Protein AF-A0A2N8TSL5-F1 (afdb_monomer_lite)

Organism: NCBI:txid2070367

pLDDT: mean 89.84, std 8.88, range [56.16, 98.0]

Radius of gyration: 15.35 Å; chains: 1; bounding box: 27×28×45 Å

InterPro domains:
  IPR032710 NTF2-like domain superfamily [SSF54427] (6-52)

Sequence (59 aa):
MRSSPEYEVHGTSAVTGRPYDNRFVSVVTVRDRKVTHWRDYRDLIAAFDAQGRPQHRPS

Secondary structure (DSSP, 8-state):
-EE--EEEEEEE-TTT--EEEEEEEEEEEEETTEEEEEEEEE-HHHHHHHTTPPP----

Structure (mmCIF, N/CA/C/O backbone):
data_AF-A0A2N8TSL5-F1
#
_entry.id   AF-A0A2N8TSL5-F1
#
loop_
_atom_site.group_PDB
_atom_site.id
_atom_site.type_symbol
_atom_site.label_atom_id
_atom_site.label_alt_id
_atom_site.label_comp_id
_atom_site.label_asym_id
_atom_site.label_entity_id
_atom_site.label_seq_id
_atom_site.pdbx_PDB_ins_code
_atom_site.Cartn_x
_atom_site.Cartn_y
_atom_site.Cartn_z
_atom_site.occupancy
_atom_site.B_iso_or_equiv
_atom_site.auth_seq_id
_atom_site.auth_comp_id
_atom_site.auth_asym_id
_atom_site.auth_atom_id
_atom_site.pdbx_PDB_model_num
ATOM 1 N N . MET A 1 1 ? -13.603 -1.136 16.089 1.00 84.94 1 MET A N 1
ATOM 2 C CA . MET A 1 1 ? -14.281 -1.072 14.773 1.00 84.94 1 MET A CA 1
ATOM 3 C C . MET A 1 1 ? -13.302 -1.502 13.690 1.00 84.94 1 MET A C 1
ATOM 5 O O . MET A 1 1 ? -12.122 -1.185 13.812 1.00 84.94 1 MET A O 1
ATOM 9 N N . ARG A 1 2 ? -13.758 -2.251 12.680 1.00 84.50 2 ARG A N 1
ATOM 10 C CA . ARG A 1 2 ? -12.956 -2.643 11.511 1.00 84.50 2 ARG A CA 1
ATOM 11 C C . ARG A 1 2 ? -13.577 -1.992 10.280 1.00 84.50 2 ARG A C 1
ATOM 13 O O . ARG A 1 2 ? -14.776 -2.144 10.081 1.00 84.50 2 ARG A O 1
ATOM 20 N N . SER A 1 3 ? -12.765 -1.308 9.486 1.00 82.62 3 SER A N 1
ATOM 21 C CA . SER A 1 3 ? -13.183 -0.661 8.240 1.00 82.62 3 SER A CA 1
ATOM 22 C C . SER A 1 3 ? -12.341 -1.181 7.082 1.00 82.62 3 SER A C 1
ATOM 24 O O . SER A 1 3 ? -11.172 -1.528 7.279 1.00 82.62 3 SER A O 1
ATOM 26 N N . SER A 1 4 ? -12.930 -1.237 5.889 1.00 80.94 4 SER A N 1
ATOM 27 C CA . SER A 1 4 ? -12.248 -1.704 4.682 1.00 80.94 4 SER A CA 1
ATOM 28 C C . SER A 1 4 ? -12.471 -0.754 3.507 1.00 80.94 4 SER A C 1
ATOM 30 O O . SER A 1 4 ? -13.403 -0.978 2.742 1.00 80.94 4 SER A O 1
ATOM 32 N N . PRO A 1 5 ? -11.701 0.344 3.399 1.00 82.25 5 PRO A N 1
ATOM 33 C CA . PRO A 1 5 ? -11.788 1.226 2.243 1.00 82.25 5 PRO A CA 1
ATOM 34 C C . PRO A 1 5 ? -11.204 0.555 0.996 1.00 82.25 5 PRO A C 1
ATOM 36 O O . PRO A 1 5 ? -10.210 -0.171 1.075 1.00 82.25 5 PRO A O 1
ATOM 39 N N . GLU A 1 6 ? -11.802 0.859 -0.150 1.00 87.56 6 GLU A N 1
ATOM 40 C CA . GLU A 1 6 ? -11.304 0.491 -1.473 1.00 87.56 6 GLU A CA 1
ATOM 41 C C . GLU A 1 6 ? -10.907 1.764 -2.218 1.00 87.56 6 GLU A C 1
ATOM 43 O O . GLU A 1 6 ? -11.611 2.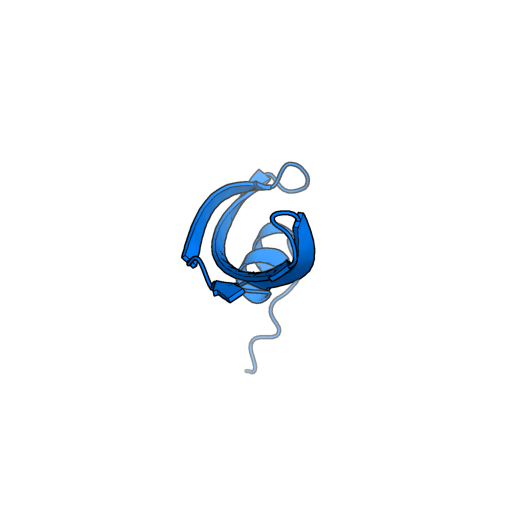773 -2.133 1.00 87.56 6 GLU A O 1
ATOM 48 N N . TYR A 1 7 ? -9.777 1.734 -2.918 1.00 88.19 7 TYR A N 1
ATOM 49 C CA . TYR A 1 7 ? -9.301 2.873 -3.701 1.00 88.19 7 TYR A CA 1
ATOM 50 C C . TYR A 1 7 ? -8.381 2.426 -4.836 1.00 88.19 7 TYR A C 1
ATOM 52 O O . TYR A 1 7 ? -7.818 1.331 -4.811 1.00 88.19 7 TYR A O 1
ATOM 60 N N . GLU A 1 8 ? -8.215 3.290 -5.829 1.00 90.50 8 GLU A N 1
ATOM 61 C CA . GLU A 1 8 ? -7.329 3.071 -6.970 1.00 90.50 8 GLU A CA 1
ATOM 62 C C . GLU A 1 8 ? -6.150 4.045 -6.914 1.00 90.50 8 GLU A C 1
ATOM 64 O O . GLU A 1 8 ? -6.263 5.168 -6.414 1.00 90.50 8 GLU A O 1
ATOM 69 N N . VAL A 1 9 ? -4.995 3.590 -7.391 1.00 88.25 9 VAL A N 1
ATOM 70 C CA . VAL A 1 9 ? -3.791 4.401 -7.554 1.00 88.25 9 VAL A CA 1
ATOM 71 C C . VAL A 1 9 ? -3.353 4.294 -9.001 1.00 88.25 9 VAL A C 1
ATOM 73 O O . VAL A 1 9 ? -3.121 3.193 -9.497 1.00 88.25 9 VAL A O 1
ATOM 76 N N . HIS A 1 10 ? -3.188 5.453 -9.625 1.00 93.50 10 HIS A N 1
ATOM 77 C CA . HIS A 1 10 ? -2.681 5.601 -10.980 1.00 93.50 10 HIS A CA 1
ATOM 78 C C . HIS A 1 10 ? -1.395 6.410 -10.933 1.00 93.50 10 HIS A C 1
ATOM 80 O O . HIS A 1 10 ? -1.308 7.424 -10.234 1.00 93.50 10 HIS A O 1
ATOM 86 N N . GLY A 1 11 ? -0.386 5.976 -11.674 1.00 92.06 11 GLY A N 1
ATOM 87 C CA . GLY A 1 11 ? 0.866 6.704 -11.748 1.00 92.06 11 GLY A CA 1
ATOM 88 C C . GLY A 1 11 ? 1.885 6.034 -12.644 1.00 92.06 11 GLY A C 1
ATOM 89 O O . GLY A 1 11 ? 1.580 5.124 -13.409 1.00 92.06 11 GLY A O 1
ATOM 90 N N . THR A 1 12 ? 3.123 6.488 -12.515 1.00 95.38 12 THR A N 1
ATOM 91 C CA . THR A 1 12 ? 4.249 5.981 -13.293 1.00 95.38 12 THR A CA 1
ATOM 92 C C . THR A 1 12 ? 5.321 5.480 -12.340 1.00 95.38 12 THR A C 1
ATOM 94 O O . THR A 1 12 ? 5.700 6.169 -11.392 1.00 95.38 12 THR A O 1
ATOM 97 N N . SER A 1 13 ? 5.825 4.272 -12.585 1.00 93.06 13 SER A N 1
ATOM 98 C CA . SER A 1 13 ? 6.949 3.706 -11.848 1.00 93.06 13 SER A CA 1
ATOM 99 C C . SER A 1 13 ? 8.179 4.591 -12.012 1.00 93.06 13 SER A C 1
ATOM 101 O O . SER A 1 13 ? 8.699 4.742 -13.115 1.00 93.06 13 SER A O 1
ATOM 103 N N . ALA A 1 14 ? 8.691 5.128 -10.906 1.00 93.19 14 ALA A N 1
ATOM 104 C CA . ALA A 1 14 ? 9.899 5.951 -10.921 1.00 93.19 14 ALA A CA 1
ATOM 105 C C . ALA A 1 14 ? 11.153 5.174 -11.370 1.00 93.19 14 ALA A C 1
ATOM 107 O O . ALA A 1 14 ? 12.119 5.775 -11.824 1.00 93.19 14 ALA A O 1
ATOM 108 N N . VAL A 1 15 ? 11.144 3.842 -11.244 1.00 92.88 15 VAL A N 1
ATOM 109 C CA . VAL A 1 15 ? 12.295 2.987 -11.575 1.00 92.88 15 VAL A CA 1
ATOM 110 C C . VAL A 1 15 ? 12.323 2.624 -13.059 1.00 92.88 15 VAL A C 1
ATOM 112 O O . VAL A 1 15 ? 13.392 2.550 -13.653 1.00 92.88 15 VAL A O 1
ATOM 115 N N . THR A 1 16 ? 11.160 2.362 -13.660 1.00 95.69 16 THR A N 1
ATOM 116 C CA . THR A 1 16 ? 11.070 1.794 -15.018 1.00 95.69 16 THR A CA 1
ATOM 117 C C . THR A 1 16 ? 10.371 2.705 -16.022 1.00 95.69 16 THR A C 1
ATOM 119 O O . THR A 1 16 ? 10.360 2.393 -17.209 1.00 95.69 16 THR A O 1
ATOM 122 N N . GLY A 1 17 ? 9.723 3.781 -15.564 1.00 95.31 17 GLY A N 1
ATOM 123 C CA . GLY A 1 17 ? 8.868 4.632 -16.391 1.00 95.31 17 GLY A CA 1
ATOM 124 C C . GLY A 1 17 ? 7.562 3.969 -16.846 1.00 95.31 17 GLY A C 1
ATOM 125 O O . GLY A 1 17 ? 6.806 4.579 -17.597 1.00 95.31 17 GLY A O 1
ATOM 126 N N . ARG A 1 18 ? 7.277 2.729 -16.425 1.00 94.75 18 ARG A N 1
ATOM 127 C CA . ARG A 1 18 ? 6.053 2.012 -16.812 1.00 94.75 18 ARG A CA 1
ATOM 128 C C . ARG A 1 18 ? 4.835 2.536 -16.046 1.00 94.75 18 ARG A C 1
ATOM 130 O O . ARG A 1 18 ? 4.996 2.908 -14.880 1.00 94.75 18 ARG A O 1
ATOM 137 N N . PRO A 1 19 ? 3.633 2.530 -16.650 1.00 94.38 19 PRO A N 1
ATOM 138 C CA . PRO A 1 19 ? 2.411 2.846 -15.924 1.00 94.38 19 PRO A CA 1
ATOM 139 C C . PRO A 1 19 ? 2.219 1.873 -14.759 1.00 94.38 19 PRO A C 1
ATOM 141 O O . PRO A 1 19 ? 2.622 0.708 -14.812 1.00 94.38 19 PRO A O 1
ATOM 144 N N . TYR A 1 20 ? 1.635 2.386 -13.690 1.00 93.88 20 TYR A N 1
ATOM 145 C CA . TYR A 1 20 ? 1.316 1.657 -12.482 1.00 93.88 20 TYR A CA 1
ATOM 146 C C . TYR A 1 20 ? -0.116 1.997 -12.075 1.00 93.88 20 TYR A C 1
ATOM 148 O O . TYR A 1 20 ? -0.364 2.966 -11.359 1.00 93.88 20 TYR A O 1
ATOM 156 N N . ASP A 1 21 ? -1.034 1.170 -12.561 1.00 92.38 21 ASP A N 1
ATOM 157 C CA . ASP A 1 21 ? -2.457 1.219 -12.253 1.00 92.38 21 ASP A CA 1
ATOM 158 C C . ASP A 1 21 ? -2.784 0.058 -11.319 1.00 92.38 21 ASP A C 1
ATOM 160 O O . ASP A 1 21 ? -2.576 -1.104 -11.666 1.00 92.38 21 ASP A O 1
ATOM 164 N N . ASN A 1 22 ? -3.232 0.351 -10.100 1.00 92.69 22 ASN A N 1
ATOM 165 C CA . ASN A 1 22 ? -3.484 -0.683 -9.102 1.00 92.69 22 ASN A CA 1
ATOM 166 C C . ASN A 1 22 ? -4.701 -0.354 -8.242 1.00 92.69 22 ASN A C 1
ATOM 168 O O . ASN A 1 22 ? -4.910 0.791 -7.843 1.00 92.69 22 ASN A O 1
ATOM 172 N N . ARG A 1 23 ? -5.458 -1.392 -7.896 1.00 90.56 23 ARG A N 1
ATOM 173 C CA . ARG A 1 23 ? -6.570 -1.327 -6.957 1.00 90.56 23 ARG A CA 1
ATOM 174 C C . ARG A 1 23 ? -6.144 -1.858 -5.598 1.00 90.56 23 ARG A C 1
ATOM 176 O O . ARG A 1 23 ? -5.603 -2.956 -5.480 1.00 90.56 23 ARG A O 1
ATOM 183 N N . PHE A 1 24 ? -6.451 -1.087 -4.567 1.00 91.50 24 PHE A N 1
ATOM 184 C CA . PHE A 1 24 ? -6.148 -1.396 -3.185 1.00 91.50 24 PHE A CA 1
ATOM 185 C C . PHE A 1 24 ? -7.417 -1.612 -2.370 1.00 91.50 24 PHE A C 1
ATOM 187 O O . PHE A 1 24 ? -8.436 -0.947 -2.559 1.00 91.50 24 PHE A O 1
ATOM 194 N N . VAL A 1 25 ? -7.304 -2.510 -1.400 1.00 93.94 25 VAL A N 1
ATOM 195 C CA . VAL A 1 25 ? -8.224 -2.617 -0.273 1.00 93.94 25 VAL A CA 1
ATOM 196 C C . VAL A 1 25 ? -7.394 -2.549 0.996 1.00 93.94 25 VAL A C 1
ATOM 198 O O . VAL A 1 25 ? -6.589 -3.446 1.260 1.00 93.94 25 VAL A O 1
ATOM 201 N N . SER A 1 26 ? -7.602 -1.518 1.810 1.00 92.62 26 SER A N 1
ATOM 202 C CA . SER A 1 26 ? -7.028 -1.498 3.156 1.00 92.62 26 SER A CA 1
ATOM 203 C C . SER A 1 26 ? -7.985 -2.160 4.133 1.00 92.62 26 SER A C 1
ATOM 205 O O . SER A 1 26 ? -9.201 -2.100 3.997 1.00 92.62 26 SER A O 1
ATOM 207 N N . VAL A 1 27 ? -7.451 -2.774 5.176 1.00 95.31 27 VAL A N 1
ATOM 208 C CA . VAL A 1 27 ? -8.194 -3.218 6.350 1.00 95.31 27 VAL A CA 1
ATOM 209 C C . VAL A 1 27 ? -7.598 -2.516 7.553 1.00 95.31 27 VAL A C 1
ATOM 211 O O . VAL A 1 27 ? -6.459 -2.789 7.935 1.00 95.31 27 VAL A O 1
ATOM 214 N N . VAL A 1 28 ? -8.394 -1.652 8.176 1.00 96.44 28 VAL A N 1
ATOM 215 C CA . VAL A 1 28 ? -7.969 -0.848 9.321 1.00 96.44 28 VAL A CA 1
ATOM 216 C C . VAL A 1 28 ? -8.778 -1.246 10.550 1.00 96.44 28 VAL A C 1
ATOM 218 O O . VAL A 1 28 ? -10.011 -1.224 10.539 1.00 96.44 28 VAL A O 1
ATOM 221 N N . THR A 1 29 ? -8.086 -1.597 11.633 1.00 97.25 29 THR A N 1
ATOM 222 C CA . THR A 1 29 ? -8.698 -1.861 12.942 1.00 97.25 29 THR A CA 1
ATOM 223 C C . THR A 1 29 ? -8.446 -0.683 13.868 1.00 97.25 29 THR A C 1
ATOM 225 O O . THR A 1 29 ? -7.305 -0.417 14.253 1.00 97.25 29 THR A O 1
ATOM 228 N N . VAL A 1 30 ? -9.523 -0.021 14.288 1.00 97.06 30 VAL A N 1
ATOM 229 C CA . VAL A 1 30 ? -9.486 1.114 15.217 1.00 97.06 30 VAL A CA 1
ATOM 230 C C . VAL A 1 30 ? -9.973 0.688 16.603 1.00 97.06 30 VAL A C 1
ATOM 232 O O . VAL A 1 30 ? -11.040 0.071 16.731 1.00 97.06 30 VAL A O 1
ATOM 235 N N . ARG A 1 31 ? -9.200 1.044 17.637 1.00 97.12 31 ARG A N 1
ATOM 236 C CA . ARG A 1 31 ? -9.539 0.921 19.067 1.00 97.12 31 ARG A CA 1
ATOM 237 C C . ARG A 1 31 ? -9.184 2.231 19.767 1.00 97.12 31 ARG A C 1
ATOM 239 O O . ARG A 1 31 ? -8.157 2.814 19.444 1.00 97.12 31 ARG A O 1
ATOM 246 N N . ASP A 1 32 ? -10.046 2.724 20.651 1.00 97.19 32 ASP A N 1
ATOM 247 C CA . ASP A 1 32 ? -9.825 3.968 21.412 1.00 97.19 32 ASP A CA 1
ATOM 248 C C . ASP A 1 32 ? -9.407 5.165 20.542 1.00 97.19 32 ASP A C 1
ATOM 250 O O . ASP A 1 32 ? -8.516 5.943 20.881 1.00 97.19 32 ASP A O 1
ATOM 254 N N . ARG A 1 33 ? -10.051 5.286 19.371 1.00 95.38 33 ARG A N 1
ATOM 255 C CA . ARG A 1 33 ? -9.764 6.304 18.343 1.00 95.38 33 ARG A CA 1
ATOM 256 C C . ARG A 1 33 ? -8.328 6.269 17.790 1.00 95.38 33 ARG A C 1
ATOM 258 O O . ARG A 1 33 ? -7.873 7.254 17.219 1.00 95.38 33 ARG A O 1
ATOM 265 N N . LYS A 1 34 ? -7.627 5.138 17.913 1.00 96.56 34 LYS A N 1
ATOM 266 C CA . LYS A 1 34 ? -6.297 4.887 17.340 1.00 96.56 34 LYS A CA 1
ATOM 267 C C . LYS A 1 34 ? -6.331 3.709 16.371 1.00 96.56 34 LY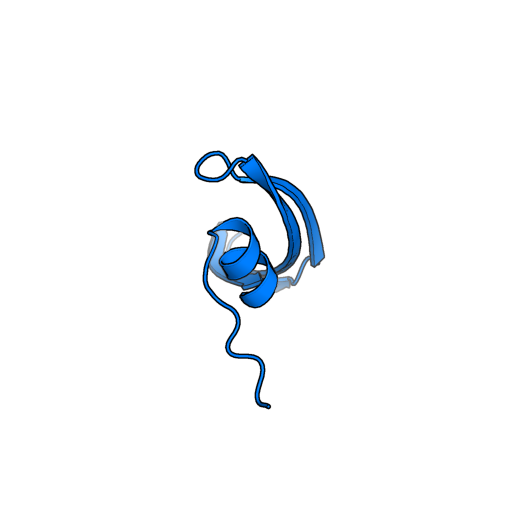S A C 1
ATOM 269 O O . LYS A 1 34 ? -7.001 2.705 16.621 1.00 96.56 34 LYS A O 1
ATOM 274 N N . VAL A 1 35 ? -5.581 3.808 15.274 1.00 96.81 35 VAL A N 1
ATOM 275 C CA . VAL A 1 35 ? -5.320 2.665 14.388 1.00 96.81 35 VAL A CA 1
ATOM 276 C C . VAL A 1 35 ? -4.384 1.707 15.115 1.00 96.81 35 VAL A C 1
ATOM 278 O O . VAL A 1 35 ? -3.300 2.089 15.536 1.00 96.81 35 VAL A O 1
ATOM 281 N N . THR A 1 36 ? -4.819 0.464 15.281 1.00 98.00 36 THR A N 1
ATOM 282 C CA . THR A 1 36 ? -4.039 -0.582 15.964 1.00 98.00 36 THR A CA 1
ATOM 283 C C . THR A 1 36 ? -3.526 -1.642 15.005 1.00 98.00 36 THR A C 1
ATOM 285 O O . THR A 1 36 ? -2.532 -2.292 15.296 1.00 98.00 36 THR A O 1
ATOM 288 N N . HIS A 1 37 ? -4.204 -1.828 13.870 1.00 96.94 37 HIS A N 1
ATOM 289 C CA . HIS A 1 37 ? -3.767 -2.716 12.801 1.00 96.94 37 HIS A CA 1
ATOM 290 C C . HIS A 1 37 ? -4.127 -2.099 11.457 1.00 96.94 37 HIS A C 1
ATOM 292 O O . HIS A 1 37 ? -5.225 -1.561 11.298 1.00 96.94 37 HIS A O 1
ATOM 298 N N . TRP A 1 38 ? -3.219 -2.247 10.502 1.00 96.88 38 TRP A N 1
ATOM 299 C CA . TRP A 1 38 ? -3.383 -1.855 9.111 1.00 96.88 38 TRP A CA 1
ATOM 300 C C . TRP A 1 38 ? -2.858 -3.002 8.249 1.00 96.88 38 TRP A C 1
ATOM 302 O O . TRP A 1 38 ? -1.759 -3.502 8.488 1.00 96.88 38 TRP A O 1
ATOM 312 N N . ARG A 1 39 ? -3.646 -3.449 7.272 1.00 96.31 39 ARG A N 1
ATOM 313 C CA . ARG A 1 39 ? -3.189 -4.348 6.203 1.00 96.31 39 ARG A CA 1
ATOM 314 C C . ARG A 1 39 ? -3.652 -3.806 4.861 1.00 96.31 39 ARG A C 1
ATOM 316 O O . ARG A 1 39 ? -4.814 -3.434 4.768 1.00 96.31 39 ARG A O 1
ATOM 323 N N . ASP A 1 40 ? -2.786 -3.823 3.859 1.00 92.81 40 ASP A N 1
ATOM 324 C CA . ASP A 1 40 ? -3.146 -3.480 2.483 1.00 92.81 40 ASP A CA 1
ATOM 325 C C . ASP A 1 40 ? -3.113 -4.718 1.601 1.00 92.81 40 ASP A C 1
ATOM 327 O O . ASP A 1 40 ? -2.157 -5.496 1.625 1.00 92.81 40 ASP A O 1
ATOM 331 N N . TYR A 1 41 ? -4.159 -4.866 0.802 1.00 92.81 41 TYR A N 1
ATOM 332 C CA . TYR A 1 41 ? -4.240 -5.820 -0.289 1.00 92.81 41 TYR A CA 1
ATOM 333 C C . TYR A 1 41 ? -4.238 -5.038 -1.593 1.00 92.81 41 TYR A C 1
ATOM 335 O O . TYR A 1 41 ? -4.902 -4.011 -1.698 1.00 92.81 41 TYR A O 1
ATOM 343 N N . ARG A 1 42 ? -3.467 -5.508 -2.568 1.00 91.75 42 ARG A N 1
ATOM 344 C CA . ARG A 1 42 ? -3.272 -4.856 -3.865 1.00 91.75 42 ARG A CA 1
ATOM 345 C C . ARG A 1 42 ? -3.108 -5.903 -4.953 1.00 91.75 42 ARG A C 1
ATOM 347 O O . ARG A 1 42 ? -2.733 -7.037 -4.647 1.00 91.75 42 ARG A O 1
ATOM 354 N N . ASP A 1 43 ? -3.293 -5.509 -6.204 1.00 90.62 43 ASP A N 1
ATOM 355 C CA . ASP A 1 43 ? -2.922 -6.342 -7.343 1.00 90.62 43 ASP A CA 1
ATOM 356 C C . ASP A 1 43 ? -1.389 -6.439 -7.443 1.00 90.62 43 ASP A C 1
ATOM 358 O O . ASP A 1 43 ? -0.686 -5.466 -7.736 1.00 90.62 43 ASP A O 1
ATOM 362 N N . LEU A 1 44 ? -0.841 -7.616 -7.143 1.00 90.56 44 LEU A N 1
ATOM 363 C CA . LEU A 1 44 ? 0.601 -7.847 -7.211 1.00 90.56 44 LEU A CA 1
ATOM 364 C C . LEU A 1 44 ? 1.102 -7.996 -8.653 1.00 90.56 44 LEU A C 1
ATOM 366 O O . LEU A 1 4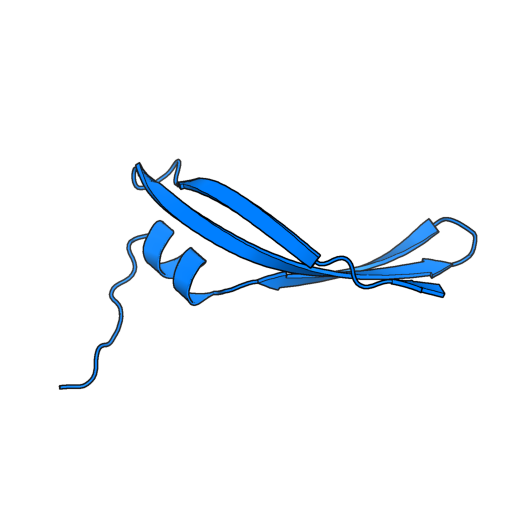4 ? 2.274 -7.713 -8.896 1.00 90.56 44 LEU A O 1
ATOM 370 N N . ILE A 1 45 ? 0.244 -8.378 -9.605 1.00 92.25 45 ILE A N 1
ATOM 371 C CA . ILE A 1 45 ? 0.612 -8.483 -11.023 1.00 92.25 45 ILE A CA 1
ATOM 372 C C . ILE A 1 45 ? 0.882 -7.082 -11.567 1.00 92.25 45 ILE A C 1
ATOM 374 O O . ILE A 1 45 ? 1.970 -6.838 -12.084 1.00 92.25 45 ILE A O 1
ATOM 378 N N . ALA A 1 46 ? -0.019 -6.127 -11.313 1.00 91.62 46 ALA A N 1
ATOM 379 C CA . ALA A 1 46 ? 0.190 -4.724 -11.675 1.00 91.62 46 ALA A CA 1
ATOM 380 C C . ALA A 1 46 ? 1.496 -4.147 -11.093 1.00 91.62 46 ALA A C 1
ATOM 382 O O . ALA A 1 46 ? 2.209 -3.379 -11.741 1.00 91.62 46 ALA A O 1
ATOM 383 N N . ALA A 1 47 ? 1.852 -4.540 -9.864 1.00 90.94 47 ALA A N 1
ATOM 384 C CA . ALA A 1 47 ? 3.112 -4.136 -9.244 1.00 90.94 47 ALA A CA 1
ATOM 385 C C . ALA A 1 47 ? 4.339 -4.750 -9.942 1.00 90.94 47 ALA A C 1
ATOM 387 O O . ALA A 1 47 ? 5.341 -4.065 -10.152 1.00 90.94 47 ALA A O 1
ATOM 388 N N . PHE A 1 48 ? 4.275 -6.029 -10.310 1.00 92.88 48 PHE A N 1
ATOM 389 C CA . PHE A 1 48 ? 5.353 -6.713 -11.021 1.00 92.88 48 PHE A CA 1
ATOM 390 C C . PHE A 1 48 ? 5.546 -6.177 -12.439 1.00 92.88 48 PHE A C 1
ATOM 392 O O . PHE A 1 48 ? 6.689 -5.973 -12.855 1.00 92.88 48 PHE A O 1
ATOM 399 N N . ASP A 1 49 ? 4.457 -5.864 -13.131 1.00 92.44 49 ASP A N 1
ATOM 400 C CA . ASP A 1 49 ? 4.475 -5.287 -14.474 1.00 92.44 49 ASP A CA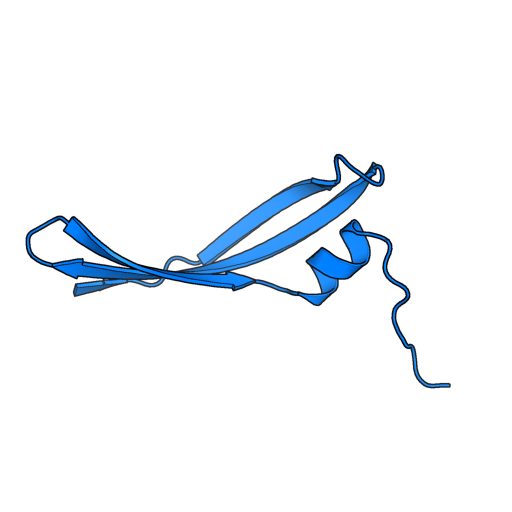 1
ATOM 401 C C . ASP A 1 49 ? 5.127 -3.910 -14.489 1.00 92.44 49 ASP A C 1
ATOM 403 O O . ASP A 1 49 ? 6.044 -3.657 -15.283 1.00 92.44 49 ASP A O 1
ATOM 407 N N . ALA A 1 50 ? 4.724 -3.054 -13.545 1.00 93.56 50 ALA A N 1
ATOM 408 C CA . ALA A 1 50 ? 5.332 -1.750 -13.329 1.00 93.56 50 ALA A CA 1
ATOM 409 C C . ALA A 1 50 ? 6.812 -1.861 -12.931 1.00 93.56 50 ALA A C 1
ATOM 411 O O . ALA A 1 50 ? 7.609 -0.982 -13.253 1.00 93.56 50 ALA A O 1
ATOM 412 N N . GLN A 1 51 ? 7.225 -2.952 -12.282 1.00 92.94 51 GLN A N 1
ATOM 413 C CA . GLN A 1 51 ? 8.630 -3.211 -11.958 1.00 92.94 51 GLN A CA 1
ATOM 414 C C . GLN A 1 51 ? 9.415 -3.887 -13.093 1.00 92.94 51 GLN A C 1
ATOM 416 O O . GLN A 1 51 ? 10.609 -4.140 -12.950 1.00 92.94 51 GLN A O 1
ATOM 421 N N . GLY A 1 52 ? 8.781 -4.160 -14.233 1.00 90.44 52 GLY A N 1
ATOM 422 C CA . GLY A 1 52 ? 9.468 -4.745 -15.378 1.00 90.44 52 GLY A CA 1
ATOM 423 C C . GLY A 1 52 ? 9.696 -6.248 -15.289 1.00 90.44 52 GLY A C 1
ATOM 424 O O . GLY A 1 52 ? 10.510 -6.771 -16.049 1.00 90.44 52 GLY A O 1
ATOM 425 N N . ARG A 1 53 ? 9.017 -6.952 -14.377 1.00 87.75 53 ARG A N 1
ATOM 426 C CA . ARG A 1 53 ? 9.224 -8.393 -14.222 1.00 87.75 53 ARG A CA 1
ATOM 427 C C . ARG A 1 53 ? 8.659 -9.155 -15.427 1.00 87.75 53 ARG A C 1
ATOM 429 O O . ARG A 1 53 ? 7.598 -8.789 -15.932 1.00 87.75 53 ARG A O 1
ATOM 436 N N . PRO A 1 54 ? 9.330 -10.225 -15.882 1.00 79.69 54 PRO A N 1
ATOM 437 C CA . PRO A 1 54 ? 8.772 -11.098 -16.902 1.00 79.69 54 PRO A CA 1
ATOM 438 C C . PRO A 1 54 ? 7.522 -11.789 -16.353 1.00 79.69 54 PRO A C 1
ATOM 440 O O . PRO A 1 54 ? 7.581 -12.447 -15.312 1.00 79.69 54 PRO A O 1
ATOM 443 N N . GLN A 1 55 ? 6.400 -11.670 -17.057 1.00 70.81 55 GLN A N 1
ATOM 444 C CA . GLN A 1 55 ? 5.242 -12.514 -16.791 1.00 70.81 55 GLN A CA 1
ATOM 445 C C . GLN A 1 55 ? 5.528 -13.895 -17.382 1.00 70.81 55 GLN A C 1
ATOM 447 O O . GLN A 1 55 ? 5.782 -14.016 -18.582 1.00 70.81 55 GLN A O 1
ATOM 452 N N . HIS A 1 56 ? 5.489 -14.945 -16.564 1.00 69.56 56 HIS A N 1
ATOM 453 C CA . HIS A 1 56 ? 5.516 -16.303 -17.092 1.00 69.56 56 HIS A CA 1
ATOM 454 C C . HIS A 1 56 ? 4.165 -16.586 -17.758 1.00 69.56 56 HIS A C 1
ATOM 456 O O . HIS A 1 56 ? 3.210 -16.992 -17.097 1.00 69.56 56 HIS A O 1
ATOM 462 N N . ARG A 1 57 ? 4.066 -16.323 -19.063 1.00 60.25 57 ARG A N 1
ATOM 463 C CA . ARG A 1 57 ? 2.911 -16.717 -19.871 1.00 60.25 57 ARG A CA 1
ATOM 464 C C . ARG A 1 57 ? 3.122 -18.179 -20.283 1.00 60.25 57 ARG A C 1
ATOM 466 O O . ARG A 1 57 ? 4.065 -18.430 -21.034 1.00 60.25 57 ARG A O 1
ATOM 473 N N . PRO A 1 58 ? 2.333 -19.142 -19.770 1.00 56.16 58 PRO A N 1
ATOM 474 C CA . PRO A 1 58 ? 2.441 -20.514 -20.242 1.00 56.16 58 PRO A CA 1
ATOM 475 C C . PRO A 1 58 ? 2.119 -20.560 -21.741 1.00 56.16 58 PRO A C 1
ATOM 477 O O . PRO A 1 58 ? 1.269 -19.803 -22.217 1.00 56.16 58 PRO A O 1
ATOM 480 N N . SER A 1 59 ? 2.896 -21.377 -22.454 1.00 65.94 59 SER A N 1
ATOM 481 C CA . SER A 1 59 ? 2.799 -21.621 -23.898 1.00 65.94 59 SER A CA 1
ATOM 482 C C . SER 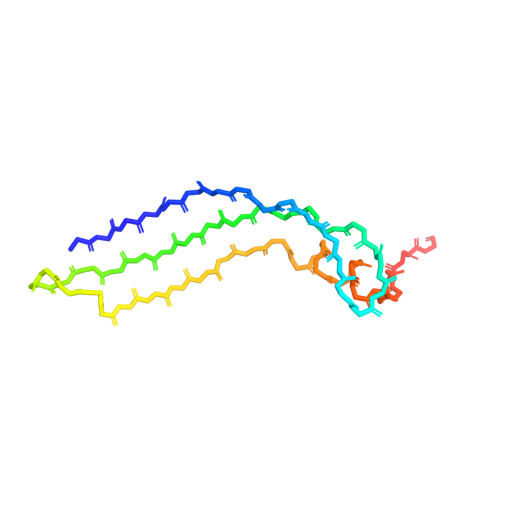A 1 59 ? 1.510 -22.339 -24.273 1.00 65.94 59 SER A C 1
ATOM 484 O O . SER A 1 59 ? 1.043 -23.154 -23.446 1.00 65.94 59 SER A O 1
#

Foldseek 3Di:
DKDKDKDWDWDAQPVQRHIQTK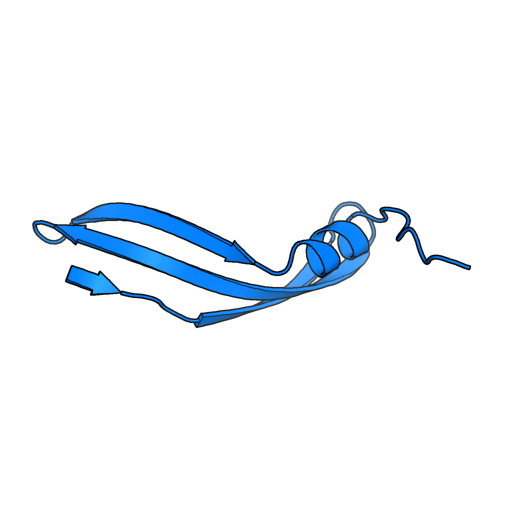IKIWIFDDDPNDTPDIDIDMDVVSVCVSVVHDDPDDD